Protein AF-A0A6M0EU76-F1 (afdb_monomer_lite)

Secondary structure (DSSP, 8-state):
----EEEEEEE----TT-B-TTT--B---SSHHHHHHHHHHHHHHHS--EEEEESEEE-TTS-EEE-SS--GGGSPPHHHHHHHHHHHHS-SSS---SEEEEEEES-----------------

Radius of gyration: 18.64 Å; chains: 1; bounding box: 40×68×43 Å

Sequence (123 aa):
MSEHREALVVGINRYPLLKDATTKKPKHLEKPAADAEAIAQILEQYGNFKVHRLPDVYSSEGRRGVDPNPQSQNLVKATALEAAIADLFNPPGSSVPDTALLFFAGRGFNQFKPFSRTVGADD

Structure (mmCIF, N/CA/C/O backbone):
data_AF-A0A6M0EU76-F1
#
_entry.id   AF-A0A6M0EU76-F1
#
loop_
_atom_site.group_PDB
_atom_site.id
_atom_site.type_symbol
_atom_site.label_atom_id
_atom_site.label_alt_id
_atom_site.label_comp_id
_atom_site.label_asym_id
_atom_site.label_entity_id
_atom_site.label_seq_id
_atom_site.pdbx_PDB_ins_code
_atom_site.Cartn_x
_atom_site.Cartn_y
_atom_site.Cartn_z
_atom_site.occupancy
_atom_site.B_iso_or_equiv
_atom_site.auth_seq_id
_atom_site.auth_comp_id
_atom_site.auth_asym_id
_atom_site.auth_atom_id
_atom_site.pdbx_PDB_model_num
ATOM 1 N N . MET A 1 1 ? 15.255 -3.360 -25.017 1.00 52.91 1 MET A N 1
ATOM 2 C CA . MET A 1 1 ? 15.359 -2.696 -23.702 1.00 52.91 1 MET A CA 1
ATOM 3 C C . MET A 1 1 ? 14.114 -3.093 -22.929 1.00 52.91 1 MET A C 1
ATOM 5 O O . MET A 1 1 ? 13.047 -3.047 -23.525 1.00 52.91 1 MET A O 1
ATOM 9 N N . SER A 1 2 ? 14.234 -3.601 -21.703 1.00 71.31 2 SER A N 1
ATOM 10 C CA . SER A 1 2 ? 13.062 -3.860 -20.857 1.00 71.31 2 SER A CA 1
ATOM 11 C C . SER A 1 2 ? 12.533 -2.524 -20.340 1.00 71.31 2 SER A C 1
ATOM 13 O O . SER A 1 2 ? 13.319 -1.761 -19.785 1.00 71.31 2 SER A O 1
ATOM 15 N N . GLU A 1 3 ? 11.248 -2.239 -20.538 1.00 85.44 3 GLU A N 1
ATOM 16 C CA . GLU A 1 3 ? 10.603 -1.038 -19.990 1.00 85.44 3 GLU A CA 1
ATOM 17 C C . GLU A 1 3 ? 10.675 -1.039 -18.460 1.00 85.44 3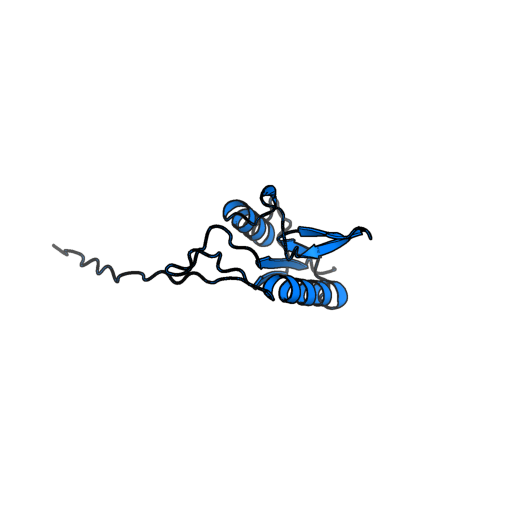 GLU A C 1
ATOM 19 O O . GLU A 1 3 ? 10.415 -2.060 -17.813 1.00 85.44 3 GLU A O 1
ATOM 24 N N . HIS A 1 4 ? 11.019 0.108 -17.884 1.00 90.81 4 HIS A N 1
ATOM 25 C CA . HIS A 1 4 ? 11.079 0.317 -16.448 1.00 90.81 4 HIS A CA 1
ATOM 26 C C . HIS A 1 4 ? 9.690 0.704 -15.927 1.00 90.81 4 HIS A C 1
ATOM 28 O O . HIS A 1 4 ? 9.225 1.828 -16.115 1.00 90.81 4 HIS A O 1
ATOM 34 N N . ARG A 1 5 ? 9.005 -0.248 -15.288 1.00 95.06 5 ARG A N 1
ATOM 35 C CA . ARG A 1 5 ? 7.635 -0.086 -14.787 1.00 95.06 5 ARG A CA 1
ATOM 36 C C . ARG A 1 5 ? 7.616 -0.202 -13.269 1.00 95.06 5 ARG A C 1
ATOM 38 O O . ARG A 1 5 ? 7.974 -1.247 -12.723 1.00 95.06 5 ARG A O 1
ATOM 45 N N . GLU A 1 6 ? 7.160 0.843 -12.592 1.00 96.50 6 GLU A N 1
ATOM 46 C CA . GLU A 1 6 ? 7.030 0.865 -11.133 1.00 96.50 6 GLU A CA 1
ATOM 47 C C . GLU A 1 6 ? 5.583 1.120 -10.716 1.00 96.50 6 GLU A C 1
ATOM 49 O O . GLU A 1 6 ? 4.830 1.833 -11.385 1.00 96.50 6 GLU A O 1
ATOM 54 N N . ALA A 1 7 ? 5.170 0.502 -9.613 1.00 97.88 7 ALA A N 1
ATOM 55 C CA . ALA A 1 7 ? 3.855 0.730 -9.040 1.00 97.88 7 ALA A CA 1
ATOM 56 C C . ALA A 1 7 ? 3.922 0.918 -7.529 1.00 97.88 7 ALA A C 1
ATOM 58 O O . ALA A 1 7 ? 4.683 0.242 -6.843 1.00 97.88 7 ALA A O 1
ATOM 59 N N . LEU A 1 8 ? 3.056 1.781 -7.011 1.00 98.50 8 LEU A N 1
ATOM 60 C CA . LEU A 1 8 ? 2.746 1.891 -5.594 1.00 98.50 8 LEU A CA 1
ATOM 61 C C . LEU A 1 8 ? 1.303 1.436 -5.381 1.00 98.50 8 LEU A C 1
ATOM 63 O O . LEU A 1 8 ? 0.371 2.027 -5.929 1.00 98.50 8 LEU A O 1
ATOM 67 N N . VAL A 1 9 ? 1.112 0.404 -4.565 1.00 98.50 9 VAL A N 1
ATOM 68 C CA . VAL A 1 9 ? -0.209 -0.048 -4.122 1.00 98.50 9 VAL A CA 1
ATOM 69 C C . VAL A 1 9 ? -0.413 0.330 -2.659 1.00 98.50 9 VAL A C 1
ATOM 71 O O . VAL A 1 9 ? 0.399 0.022 -1.784 1.00 98.50 9 VAL A O 1
ATOM 74 N N . VAL A 1 10 ? -1.512 1.026 -2.390 1.00 98.44 10 VAL A N 1
ATOM 75 C CA . VAL A 1 10 ? -1.839 1.555 -1.068 1.00 98.44 10 VAL A CA 1
ATOM 76 C C . VAL A 1 10 ? -3.194 1.016 -0.638 1.00 98.44 10 VAL A C 1
ATOM 78 O O . VAL A 1 10 ? -4.193 1.247 -1.316 1.00 98.44 10 VAL A O 1
ATOM 81 N N . GLY A 1 11 ? -3.239 0.327 0.501 1.00 98.25 11 GLY A N 1
ATOM 82 C CA . GLY A 1 11 ? -4.467 -0.243 1.057 1.00 98.25 11 GLY A CA 1
ATOM 83 C C . GLY A 1 11 ? -4.595 0.061 2.543 1.00 98.25 11 GLY A C 1
ATOM 84 O O . GLY A 1 11 ? -3.975 -0.598 3.372 1.00 98.25 11 GLY A O 1
ATOM 85 N N . ILE A 1 12 ? -5.403 1.060 2.908 1.00 97.81 12 ILE A N 1
ATOM 86 C CA . ILE A 1 12 ? -5.487 1.532 4.299 1.00 97.81 12 ILE A CA 1
ATOM 87 C C . ILE A 1 12 ? -6.783 1.055 4.961 1.00 97.81 12 ILE A C 1
ATOM 89 O O . ILE A 1 12 ? -7.875 1.557 4.692 1.00 97.81 12 ILE A O 1
ATOM 93 N N . ASN A 1 13 ? -6.641 0.129 5.910 1.00 97.50 13 ASN A N 1
ATOM 94 C CA . ASN A 1 13 ? -7.750 -0.381 6.721 1.00 97.50 13 ASN A CA 1
ATOM 95 C C . ASN A 1 13 ? -7.948 0.400 8.032 1.00 97.50 13 ASN A C 1
ATOM 97 O O . ASN A 1 13 ? -9.067 0.527 8.541 1.00 97.50 13 ASN A O 1
ATOM 101 N N . ARG A 1 14 ? -6.866 0.917 8.628 1.00 96.50 14 ARG A N 1
ATOM 102 C CA . ARG A 1 14 ? -6.875 1.452 9.998 1.00 96.50 14 ARG A CA 1
ATOM 103 C C . ARG A 1 14 ? -6.844 2.979 10.030 1.00 96.50 14 ARG A C 1
ATOM 105 O O . ARG A 1 14 ? -5.981 3.622 9.454 1.00 96.50 14 ARG A O 1
ATOM 112 N N . TYR A 1 15 ? -7.788 3.536 10.787 1.00 94.38 15 TYR A N 1
ATOM 113 C CA . TYR A 1 15 ? -8.026 4.972 10.966 1.00 94.38 15 TYR A CA 1
ATOM 114 C C . TYR A 1 15 ? -8.376 5.286 12.432 1.00 94.38 15 TYR A C 1
ATOM 116 O O . TYR A 1 15 ? -9.510 5.661 12.729 1.00 94.38 15 TYR A O 1
ATOM 124 N N . PRO A 1 16 ? -7.451 5.087 13.388 1.00 92.62 16 PRO A N 1
ATOM 125 C CA . PRO A 1 16 ? -7.745 5.239 14.820 1.00 92.62 16 PRO A CA 1
ATOM 126 C C . PRO A 1 16 ? -8.161 6.666 15.213 1.00 92.62 16 PRO A C 1
ATOM 128 O O . PRO A 1 16 ? -8.890 6.855 16.188 1.00 92.62 16 PRO A O 1
ATOM 131 N N . LEU A 1 17 ? -7.726 7.666 14.437 1.00 90.56 17 LEU A N 1
ATOM 132 C CA . LEU A 1 17 ? -8.041 9.079 14.657 1.00 90.56 17 LEU A CA 1
ATOM 133 C C . LEU A 1 17 ? -9.346 9.523 13.978 1.00 90.56 17 LEU A C 1
ATOM 135 O O . LEU A 1 17 ? -9.945 10.510 14.398 1.00 90.56 17 LEU A O 1
ATOM 139 N N . LEU A 1 18 ? -9.826 8.787 12.968 1.00 90.44 18 LEU A N 1
ATOM 140 C CA . LEU A 1 18 ? -11.091 9.084 12.297 1.00 90.44 18 LEU A CA 1
ATOM 141 C C . LEU A 1 18 ? -12.229 8.406 13.054 1.00 90.44 18 LEU A C 1
ATOM 143 O O . LEU A 1 18 ? -12.576 7.256 12.783 1.00 90.44 18 LEU A O 1
ATOM 147 N N . LYS A 1 19 ? -12.797 9.109 14.028 1.00 92.19 19 LYS A N 1
ATOM 148 C CA . LYS A 1 19 ? -13.869 8.577 14.871 1.00 92.19 19 LYS A CA 1
ATOM 149 C C . LYS A 1 19 ? -15.243 8.935 14.327 1.00 92.19 19 LYS A C 1
ATOM 151 O O . LYS A 1 19 ? -15.452 9.981 13.719 1.00 92.19 19 LYS A O 1
ATOM 156 N N . ASP A 1 20 ? -16.199 8.057 14.576 1.00 89.69 20 ASP A N 1
ATOM 157 C CA . ASP A 1 20 ? -17.602 8.368 14.390 1.00 89.69 20 ASP A CA 1
ATOM 158 C C . ASP A 1 20 ? -18.084 9.425 15.382 1.00 89.69 20 ASP A C 1
ATOM 160 O O . ASP A 1 20 ? -17.753 9.381 16.568 1.00 89.69 20 ASP A O 1
ATOM 164 N N . ALA A 1 21 ? -18.857 10.392 14.884 1.00 87.62 21 ALA A N 1
ATOM 165 C CA . ALA A 1 21 ? -19.308 11.528 15.678 1.00 87.62 21 ALA A CA 1
ATOM 166 C C . ALA A 1 21 ? -20.173 11.078 16.864 1.00 87.62 21 ALA A C 1
ATOM 168 O O . ALA A 1 21 ? -20.045 11.645 17.956 1.00 87.62 21 ALA A O 1
ATOM 169 N N . THR A 1 22 ? -20.969 10.026 16.657 1.00 91.19 22 THR A N 1
ATOM 170 C CA . THR A 1 22 ? -21.940 9.502 17.616 1.00 91.19 22 THR A CA 1
ATOM 171 C C . THR A 1 22 ? -21.317 8.425 18.490 1.00 91.19 22 THR A C 1
ATOM 173 O O . THR A 1 22 ? -21.289 8.549 19.710 1.00 91.19 22 THR A O 1
ATOM 176 N N . THR A 1 23 ? -20.762 7.376 17.882 1.00 92.81 23 THR A N 1
ATOM 177 C CA . THR A 1 23 ? -20.283 6.203 18.635 1.00 92.81 23 THR A CA 1
ATOM 178 C C . THR A 1 23 ? -18.877 6.377 19.207 1.00 92.81 23 THR A C 1
ATOM 180 O O . THR A 1 23 ? -18.436 5.546 19.997 1.00 92.81 23 THR A O 1
ATOM 183 N N . LYS A 1 24 ? -18.143 7.420 18.785 1.00 92.31 24 LYS A N 1
ATOM 184 C CA . LYS A 1 24 ? -16.720 7.670 19.095 1.00 92.31 24 LYS A CA 1
ATOM 185 C C . LYS A 1 24 ? -15.766 6.533 18.701 1.00 92.31 24 LYS A C 1
ATOM 187 O O . LYS A 1 24 ? -14.569 6.618 18.983 1.00 92.31 24 LYS A O 1
ATOM 192 N N . LYS A 1 25 ? -16.258 5.497 18.015 1.00 93.31 25 LYS A N 1
ATOM 193 C CA . LYS A 1 25 ? -15.457 4.370 17.530 1.00 93.31 25 LYS A CA 1
ATOM 194 C C . LYS A 1 25 ? -14.693 4.758 16.259 1.00 93.31 25 LYS A C 1
ATOM 196 O O . LYS A 1 25 ? -15.213 5.541 15.460 1.00 93.31 25 LYS A O 1
ATOM 201 N N . PRO A 1 26 ? -13.483 4.221 16.043 1.00 92.31 26 PRO A N 1
ATOM 202 C CA . PRO A 1 26 ? -12.753 4.413 14.795 1.00 92.31 26 PRO A CA 1
ATOM 203 C C . PRO A 1 26 ? -13.512 3.894 13.564 1.00 92.31 26 PRO A C 1
ATOM 205 O O . PRO A 1 26 ? -14.093 2.810 13.589 1.00 92.31 26 PRO A O 1
ATOM 208 N N . LYS A 1 27 ? -13.453 4.635 12.454 1.00 92.56 27 LYS A N 1
ATOM 209 C CA . LYS A 1 27 ? -14.072 4.284 11.165 1.00 92.56 27 LYS A CA 1
ATOM 210 C C . LYS A 1 27 ? -13.128 3.468 10.284 1.00 92.56 27 LYS A C 1
ATOM 212 O O . LYS A 1 27 ? -12.756 3.891 9.187 1.00 92.56 27 LYS A O 1
ATOM 217 N N . HIS A 1 28 ? -12.737 2.302 10.782 1.00 94.94 28 HIS A N 1
ATOM 218 C CA . HIS A 1 28 ? -11.921 1.346 10.037 1.00 94.94 28 HIS A CA 1
ATOM 219 C C . HIS A 1 28 ? -12.619 0.849 8.759 1.00 94.94 28 HIS A C 1
ATOM 221 O O . HIS A 1 28 ? -13.833 0.991 8.597 1.00 94.94 28 HIS A O 1
ATOM 227 N N . LEU A 1 29 ? -11.821 0.309 7.843 1.00 96.19 29 LEU A N 1
ATOM 228 C CA . LEU A 1 29 ? -12.245 -0.404 6.643 1.00 96.19 29 LEU A CA 1
ATOM 229 C C . LEU A 1 29 ? -11.688 -1.832 6.699 1.00 96.19 29 LEU A C 1
ATOM 231 O O . LEU A 1 29 ? -10.680 -2.076 7.360 1.00 96.19 29 LEU A O 1
ATOM 235 N N . GLU A 1 30 ? -12.348 -2.766 6.019 1.00 95.56 30 GLU A N 1
ATOM 236 C CA . GLU A 1 30 ? -11.979 -4.191 6.062 1.00 95.56 30 GLU A CA 1
ATOM 237 C C . GLU A 1 30 ? -11.253 -4.668 4.799 1.00 95.56 30 GLU A C 1
ATOM 239 O O . GLU A 1 30 ? -10.366 -5.514 4.878 1.00 95.56 30 GLU A O 1
ATOM 244 N N . LYS A 1 31 ? -11.623 -4.126 3.636 1.00 97.62 31 LYS A N 1
ATOM 245 C CA . LYS A 1 31 ? -11.197 -4.612 2.315 1.00 97.62 31 LYS A CA 1
ATOM 246 C C . LYS A 1 31 ? -9.959 -3.947 1.691 1.00 97.62 31 LYS A C 1
ATOM 248 O O . LYS A 1 31 ? -9.212 -4.683 1.056 1.00 97.62 31 LYS A O 1
ATOM 253 N N . PRO A 1 32 ? -9.665 -2.647 1.894 1.00 98.38 32 PRO A N 1
ATOM 254 C CA . PRO A 1 32 ? -8.614 -1.959 1.143 1.00 98.38 32 PRO A CA 1
ATOM 255 C C . PRO A 1 32 ? -7.246 -2.641 1.088 1.00 98.38 32 PRO A C 1
ATOM 257 O O . PRO A 1 32 ? -6.639 -2.682 0.025 1.00 98.38 32 PRO A O 1
ATOM 260 N N . ALA A 1 33 ? -6.755 -3.186 2.204 1.00 98.06 33 ALA A N 1
ATOM 261 C CA . ALA A 1 33 ? -5.481 -3.905 2.224 1.00 98.06 33 ALA A CA 1
ATOM 262 C C . ALA A 1 33 ? -5.504 -5.175 1.351 1.00 98.06 33 ALA A C 1
ATOM 264 O O . ALA A 1 33 ? -4.554 -5.436 0.621 1.00 98.06 33 ALA A O 1
ATOM 265 N N . ALA A 1 34 ? -6.606 -5.931 1.378 1.00 97.75 34 ALA A N 1
ATOM 266 C CA . ALA A 1 34 ? -6.767 -7.129 0.556 1.00 97.75 34 ALA A CA 1
ATOM 267 C C . ALA A 1 34 ? -6.911 -6.784 -0.935 1.00 97.75 34 ALA A C 1
ATOM 269 O O . ALA A 1 34 ? -6.299 -7.442 -1.770 1.00 97.75 34 ALA A O 1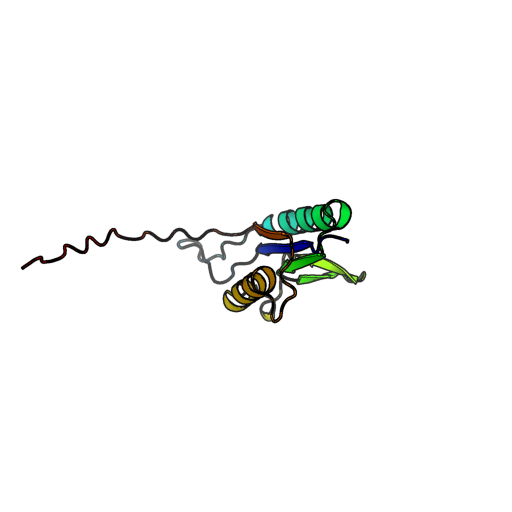
ATOM 270 N N . ASP A 1 35 ? -7.670 -5.732 -1.260 1.00 98.19 35 ASP A N 1
ATOM 271 C CA . ASP A 1 35 ? -7.828 -5.258 -2.640 1.00 98.19 35 ASP A CA 1
ATOM 272 C C . ASP A 1 35 ? -6.481 -4.783 -3.208 1.00 98.19 35 ASP A C 1
ATOM 274 O O . ASP A 1 35 ? -6.100 -5.157 -4.316 1.00 98.19 35 ASP A O 1
ATOM 278 N N . ALA A 1 36 ? -5.725 -4.005 -2.424 1.00 98.38 36 ALA A N 1
ATOM 279 C CA . ALA A 1 36 ? -4.399 -3.533 -2.808 1.00 98.38 36 ALA A CA 1
ATOM 280 C C . ALA A 1 36 ? -3.409 -4.686 -3.012 1.00 98.38 36 ALA A C 1
ATOM 282 O O . ALA A 1 36 ? -2.663 -4.665 -3.988 1.00 98.38 36 ALA A O 1
ATOM 283 N N . GLU A 1 37 ? -3.423 -5.703 -2.147 1.00 98.19 37 GLU A N 1
ATOM 284 C CA . GLU A 1 37 ? -2.552 -6.872 -2.302 1.00 98.19 37 GLU A CA 1
ATOM 285 C C . GLU A 1 37 ? -2.913 -7.713 -3.534 1.00 98.19 37 GLU A C 1
ATOM 287 O O . GLU A 1 37 ? -2.021 -8.147 -4.260 1.00 98.19 37 GLU A O 1
ATOM 292 N N . ALA A 1 38 ? -4.202 -7.898 -3.829 1.00 98.00 38 ALA A N 1
ATOM 293 C CA . ALA A 1 38 ? -4.629 -8.608 -5.035 1.00 98.00 38 ALA A CA 1
ATOM 294 C C . ALA A 1 38 ? -4.143 -7.898 -6.311 1.00 98.00 38 ALA A C 1
ATOM 296 O O . ALA A 1 38 ? -3.637 -8.540 -7.232 1.00 98.00 38 ALA A O 1
ATOM 297 N N . ILE A 1 39 ? -4.236 -6.564 -6.349 1.00 98.44 39 ILE A N 1
ATOM 298 C CA . ILE A 1 39 ? -3.682 -5.762 -7.446 1.00 98.44 39 ILE A CA 1
ATOM 299 C C . ILE A 1 39 ? -2.155 -5.876 -7.496 1.00 98.44 39 ILE A C 1
ATOM 301 O O . ILE A 1 39 ? -1.607 -6.051 -8.583 1.00 98.44 39 ILE A O 1
ATOM 305 N N . ALA A 1 40 ? -1.471 -5.845 -6.348 1.00 98.06 40 ALA A N 1
ATOM 306 C CA . ALA A 1 40 ? -0.020 -6.020 -6.264 1.00 98.06 40 ALA A CA 1
ATOM 307 C C . ALA A 1 40 ? 0.434 -7.307 -6.964 1.00 98.06 40 ALA A C 1
ATOM 309 O O . ALA A 1 40 ? 1.307 -7.274 -7.827 1.00 98.06 40 ALA A O 1
ATOM 310 N N . GLN A 1 41 ? -0.220 -8.423 -6.638 1.00 96.94 41 GLN A N 1
ATOM 311 C CA . GLN A 1 41 ? 0.101 -9.739 -7.187 1.00 96.94 41 GLN A CA 1
ATOM 312 C C . GLN A 1 41 ? -0.129 -9.800 -8.696 1.00 96.94 41 GLN A C 1
ATOM 314 O O . GLN A 1 41 ? 0.702 -10.343 -9.420 1.00 96.94 41 GLN A O 1
ATOM 319 N N . ILE A 1 42 ? -1.216 -9.202 -9.194 1.00 97.81 42 ILE A N 1
ATOM 320 C CA . ILE A 1 42 ? -1.491 -9.141 -10.636 1.00 97.81 42 ILE A CA 1
ATOM 321 C C . ILE A 1 42 ? -0.413 -8.323 -11.362 1.00 97.81 42 ILE A C 1
ATOM 323 O O . ILE A 1 42 ? 0.070 -8.733 -12.420 1.00 97.81 42 ILE A O 1
ATOM 327 N N . LEU A 1 43 ? -0.018 -7.180 -10.799 1.00 97.38 43 LEU A N 1
ATOM 328 C CA . LEU A 1 43 ? 0.994 -6.298 -11.382 1.00 97.38 43 LEU A CA 1
ATOM 329 C C . LEU A 1 43 ? 2.387 -6.943 -11.406 1.00 97.38 43 LEU A C 1
ATOM 331 O O . LEU A 1 43 ? 3.086 -6.824 -12.413 1.00 97.38 43 LEU A O 1
ATOM 335 N N . GLU A 1 44 ? 2.765 -7.661 -10.347 1.00 95.25 44 GLU A N 1
ATOM 336 C CA . GLU A 1 44 ? 4.028 -8.410 -10.285 1.00 95.25 44 GLU A CA 1
ATOM 337 C C . GLU A 1 44 ? 4.022 -9.611 -11.238 1.00 95.25 44 GLU A C 1
ATOM 339 O O . GLU A 1 44 ? 4.983 -9.819 -11.975 1.00 95.25 44 GLU A O 1
ATOM 344 N N . GLN A 1 45 ? 2.941 -10.397 -11.249 1.00 95.12 45 GLN A N 1
ATOM 345 C CA . GLN A 1 45 ? 2.886 -11.656 -11.995 1.00 95.12 45 GLN A CA 1
ATOM 346 C C . GLN A 1 45 ? 2.691 -11.454 -13.501 1.00 95.12 45 GLN A C 1
ATOM 348 O O . GLN A 1 45 ? 3.259 -12.201 -14.297 1.00 95.12 45 GLN A O 1
ATOM 353 N N . TYR A 1 46 ? 1.880 -10.473 -13.899 1.00 93.88 46 TYR A N 1
ATOM 354 C CA . TYR A 1 46 ? 1.458 -10.304 -15.294 1.00 93.88 46 TYR A CA 1
ATOM 355 C C . TYR A 1 46 ? 1.811 -8.938 -15.880 1.00 93.88 46 TYR A C 1
ATOM 357 O O . TYR A 1 46 ? 1.890 -8.799 -17.098 1.00 93.88 46 TYR A O 1
ATOM 365 N N . GLY A 1 47 ? 2.005 -7.922 -15.038 1.00 90.56 47 GLY A N 1
ATOM 366 C CA . GLY A 1 47 ? 2.236 -6.548 -15.482 1.00 90.56 47 GLY A CA 1
ATOM 367 C C . GLY A 1 47 ? 3.707 -6.167 -15.659 1.00 90.56 47 GLY A C 1
ATOM 368 O O . GLY A 1 47 ? 3.979 -5.078 -16.163 1.00 90.56 47 GLY A O 1
ATOM 369 N N . ASN 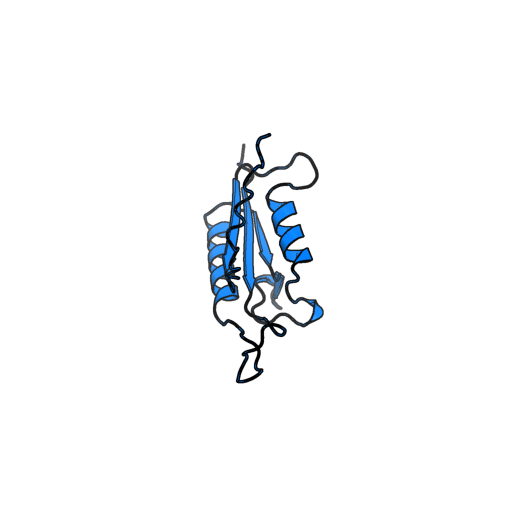A 1 48 ? 4.643 -7.034 -15.247 1.00 93.12 48 ASN A N 1
ATOM 370 C CA . ASN A 1 48 ? 6.081 -6.744 -15.199 1.00 93.12 48 ASN A CA 1
ATOM 371 C C . ASN A 1 48 ? 6.398 -5.442 -14.430 1.00 93.12 48 ASN A C 1
ATOM 373 O O . ASN A 1 48 ? 7.298 -4.690 -14.800 1.00 93.12 48 ASN A O 1
ATOM 377 N N . PHE A 1 49 ? 5.621 -5.151 -13.383 1.00 96.25 49 PHE A N 1
ATOM 378 C CA . PHE A 1 49 ? 5.860 -4.010 -12.506 1.00 96.25 49 PHE A CA 1
ATOM 379 C C . PHE A 1 49 ? 6.739 -4.415 -11.329 1.00 96.25 49 PHE A C 1
ATOM 381 O O . PHE A 1 49 ? 6.533 -5.457 -10.705 1.00 96.25 49 PHE A O 1
ATOM 388 N N . LYS A 1 50 ? 7.651 -3.525 -10.947 1.00 95.44 50 LYS A N 1
ATOM 389 C CA . LYS A 1 50 ? 8.239 -3.522 -9.610 1.00 95.44 50 LYS A CA 1
ATOM 390 C C . LYS A 1 50 ? 7.260 -2.838 -8.655 1.00 95.44 50 LYS A C 1
ATOM 392 O O . LYS A 1 50 ? 6.977 -1.649 -8.804 1.00 95.44 50 LYS A O 1
ATOM 397 N N . VAL A 1 51 ? 6.712 -3.593 -7.702 1.00 97.44 51 VAL A N 1
ATOM 398 C CA . VAL A 1 51 ? 5.614 -3.120 -6.847 1.00 97.44 51 VAL A CA 1
ATOM 399 C C . VAL A 1 51 ? 6.082 -2.771 -5.434 1.00 97.44 51 VAL A C 1
ATOM 401 O O . VAL A 1 51 ? 6.629 -3.589 -4.695 1.00 97.44 51 VAL A O 1
ATOM 404 N N . HIS A 1 52 ? 5.774 -1.546 -5.029 1.00 97.12 52 HIS A N 1
ATOM 405 C CA . HIS A 1 52 ? 5.887 -1.026 -3.675 1.00 97.12 52 HIS A CA 1
ATOM 406 C C . HIS A 1 52 ? 4.523 -1.097 -2.983 1.00 97.12 52 HIS A C 1
ATOM 408 O O . HIS A 1 52 ? 3.495 -0.813 -3.593 1.00 97.12 52 HIS A O 1
ATOM 414 N N . ARG A 1 53 ? 4.502 -1.478 -1.703 1.00 97.75 53 ARG A N 1
ATOM 415 C CA . ARG A 1 53 ? 3.282 -1.696 -0.909 1.00 97.75 53 ARG A CA 1
ATOM 416 C C . ARG A 1 53 ? 3.244 -0.743 0.276 1.00 97.75 53 ARG A C 1
ATOM 418 O O . ARG A 1 53 ? 4.285 -0.463 0.865 1.00 97.75 53 ARG A O 1
ATOM 425 N N . LEU A 1 54 ? 2.055 -0.268 0.643 1.00 97.62 54 LEU A N 1
ATOM 426 C CA . LEU A 1 54 ? 1.877 0.586 1.815 1.00 97.62 54 LEU A CA 1
ATOM 427 C C . LEU A 1 54 ? 0.508 0.356 2.491 1.00 97.62 54 LEU A C 1
ATOM 429 O O . LEU A 1 54 ? -0.524 0.512 1.831 1.00 97.62 54 LEU A O 1
ATOM 433 N N . PRO A 1 55 ? 0.453 0.064 3.807 1.00 97.50 55 PRO A N 1
ATOM 434 C CA . PRO A 1 55 ? 1.577 -0.253 4.700 1.00 97.50 55 PRO A CA 1
ATOM 435 C C . PRO A 1 55 ? 2.252 -1.580 4.318 1.00 97.50 55 PRO A C 1
ATOM 437 O O . PRO A 1 55 ? 1.564 -2.551 4.028 1.00 97.50 55 PRO A O 1
ATOM 440 N N . ASP A 1 56 ? 3.584 -1.618 4.312 1.00 96.00 56 ASP A N 1
ATOM 441 C CA . ASP A 1 56 ? 4.359 -2.823 3.982 1.00 96.00 56 ASP A CA 1
ATOM 442 C C . ASP A 1 56 ? 4.483 -3.747 5.202 1.00 96.00 56 ASP A C 1
ATOM 444 O O . ASP A 1 56 ? 4.712 -3.283 6.323 1.00 96.00 56 ASP A O 1
ATOM 448 N N . VAL A 1 57 ? 4.370 -5.055 4.988 1.00 95.44 57 VAL A N 1
ATOM 449 C CA . VAL A 1 57 ? 4.631 -6.080 6.002 1.00 95.44 57 VAL A CA 1
ATOM 450 C C . VAL A 1 57 ? 5.248 -7.317 5.369 1.00 95.44 57 VAL A C 1
ATOM 452 O O . VAL A 1 57 ? 4.973 -7.659 4.221 1.00 95.44 57 VAL A O 1
ATOM 455 N N . TYR A 1 58 ? 6.048 -8.031 6.154 1.00 93.44 58 TYR A N 1
ATOM 456 C CA . TYR A 1 58 ? 6.509 -9.369 5.814 1.00 93.44 58 TYR A CA 1
ATOM 457 C C . TYR A 1 58 ? 5.791 -10.398 6.681 1.00 93.44 58 TYR A C 1
ATOM 459 O O . TYR A 1 58 ? 5.753 -10.284 7.906 1.00 93.44 58 TYR A O 1
ATOM 467 N N . SER A 1 59 ? 5.230 -11.416 6.036 1.00 86.56 59 SER A N 1
ATOM 468 C CA . SER A 1 59 ? 4.749 -12.617 6.717 1.00 86.56 59 SER A CA 1
ATOM 469 C C . SER A 1 59 ? 5.908 -13.373 7.374 1.00 86.56 59 SER A C 1
ATOM 471 O O . SER A 1 59 ? 7.073 -13.196 7.015 1.00 86.56 59 SER A O 1
ATOM 473 N N . SER A 1 60 ? 5.591 -14.285 8.295 1.00 84.38 60 SER A N 1
ATOM 474 C CA . SER A 1 60 ? 6.574 -15.201 8.897 1.00 84.38 60 SER A CA 1
ATOM 475 C C . SER A 1 60 ? 7.300 -16.074 7.868 1.00 84.38 60 SER A C 1
ATOM 477 O O . SER A 1 60 ? 8.392 -16.560 8.133 1.00 84.38 60 SER A O 1
ATOM 479 N N . GLU A 1 61 ? 6.703 -16.258 6.690 1.00 87.06 61 GLU A N 1
ATOM 480 C CA . GLU A 1 61 ? 7.262 -17.001 5.556 1.00 87.06 61 GLU A CA 1
ATOM 481 C C . GLU A 1 61 ? 8.105 -16.108 4.623 1.00 87.06 61 GLU A C 1
ATOM 483 O O . GLU A 1 61 ? 8.537 -16.550 3.563 1.00 87.06 61 GLU A O 1
ATOM 488 N N . GLY A 1 62 ? 8.314 -14.833 4.974 1.00 87.69 62 GLY A N 1
ATOM 489 C CA . GLY A 1 62 ? 9.096 -13.880 4.184 1.00 87.69 62 GLY A CA 1
ATOM 490 C C . GLY A 1 62 ? 8.366 -13.303 2.967 1.00 87.69 62 GLY A C 1
ATOM 491 O O . GLY A 1 62 ? 8.955 -12.522 2.223 1.00 87.69 62 GLY A O 1
ATOM 492 N N . ARG A 1 63 ? 7.082 -13.630 2.755 1.00 88.38 63 ARG A N 1
ATOM 493 C CA . ARG A 1 63 ? 6.269 -12.987 1.707 1.00 88.38 63 ARG A CA 1
ATOM 494 C C . ARG A 1 63 ? 5.908 -11.564 2.112 1.00 88.38 63 ARG A C 1
ATOM 496 O O . ARG A 1 63 ? 5.370 -11.375 3.205 1.00 88.38 63 ARG A O 1
ATOM 503 N N . ARG A 1 64 ? 6.181 -10.610 1.224 1.00 93.31 64 ARG A N 1
ATOM 504 C CA . ARG A 1 64 ? 5.795 -9.202 1.356 1.00 93.31 64 ARG A CA 1
ATOM 505 C C . ARG A 1 64 ? 4.293 -9.038 1.083 1.00 93.31 64 ARG A C 1
ATOM 507 O O . ARG A 1 64 ? 3.756 -9.764 0.253 1.00 93.31 64 ARG A O 1
ATOM 514 N N . GLY A 1 65 ? 3.631 -8.102 1.757 1.00 96.44 65 GLY A N 1
ATOM 515 C CA . GLY A 1 65 ? 2.209 -7.828 1.564 1.00 96.44 65 GLY A CA 1
ATOM 516 C C . GLY A 1 65 ? 1.772 -6.456 2.077 1.00 96.44 65 GLY A C 1
ATOM 517 O O . GLY A 1 65 ? 2.566 -5.721 2.664 1.00 96.44 65 GLY A O 1
ATOM 518 N N . VAL A 1 66 ? 0.507 -6.103 1.842 1.00 97.62 66 VAL A N 1
ATOM 519 C CA . VAL A 1 66 ? -0.121 -4.911 2.437 1.00 97.62 66 VAL A CA 1
ATOM 520 C C . VAL A 1 66 ? -0.698 -5.254 3.813 1.00 97.62 66 VAL A C 1
ATOM 522 O O . VAL A 1 66 ? -1.565 -6.120 3.919 1.00 97.62 66 VAL A O 1
ATOM 525 N N . ASP A 1 67 ? -0.247 -4.577 4.872 1.00 97.25 67 ASP A N 1
ATOM 526 C CA . ASP A 1 67 ? -0.670 -4.866 6.249 1.00 97.25 67 ASP A CA 1
ATOM 527 C C . ASP A 1 67 ? -2.138 -4.451 6.498 1.00 97.25 67 ASP A C 1
ATOM 529 O O . ASP A 1 67 ? -2.459 -3.255 6.511 1.00 97.25 67 ASP A O 1
ATOM 533 N N . PRO A 1 68 ? -3.065 -5.394 6.759 1.00 96.44 68 PRO A N 1
ATOM 534 C CA . PRO A 1 68 ? -4.448 -5.055 7.084 1.00 96.44 68 PRO A CA 1
ATOM 535 C C . PRO A 1 68 ? -4.613 -4.529 8.517 1.00 96.44 68 PRO A C 1
ATOM 537 O O . PRO A 1 68 ? -5.663 -3.965 8.853 1.00 96.44 68 PRO A O 1
ATOM 540 N N . ASN A 1 69 ? -3.624 -4.739 9.389 1.00 95.75 69 ASN A N 1
ATOM 541 C CA . ASN A 1 69 ? -3.682 -4.397 10.801 1.00 95.75 69 ASN A CA 1
ATOM 542 C C . ASN A 1 69 ? -2.330 -3.894 11.347 1.00 95.75 69 ASN A C 1
ATOM 544 O O . ASN A 1 69 ? -1.816 -4.467 12.314 1.00 95.75 69 ASN A O 1
ATOM 548 N N . PRO A 1 70 ? -1.790 -2.795 10.791 1.00 94.12 70 PRO A N 1
ATOM 549 C CA . PRO A 1 70 ? -0.509 -2.260 11.219 1.00 94.12 70 PRO A CA 1
ATOM 550 C C . PRO A 1 70 ? -0.538 -1.839 12.685 1.00 94.12 70 PRO A C 1
ATOM 552 O O . PRO A 1 70 ? -1.499 -1.231 13.170 1.00 94.12 70 PRO A O 1
ATOM 555 N N . GLN A 1 71 ? 0.562 -2.123 13.381 1.00 92.06 71 GLN A N 1
ATOM 556 C CA . GLN A 1 71 ? 0.815 -1.577 14.711 1.00 92.06 71 GLN A CA 1
ATOM 557 C C . GLN A 1 71 ? 0.897 -0.044 14.654 1.00 92.06 71 GLN A C 1
ATOM 559 O O . GLN A 1 71 ? 1.163 0.539 13.603 1.00 92.06 71 GLN A O 1
ATOM 564 N N . SER A 1 72 ? 0.693 0.627 15.790 1.00 88.88 72 SER A N 1
ATOM 565 C CA . SER A 1 72 ? 0.592 2.092 15.861 1.00 88.88 72 SER A CA 1
ATOM 566 C C . SER A 1 72 ? 1.764 2.834 15.207 1.00 88.88 72 SER A C 1
ATOM 568 O O . SER A 1 72 ? 1.558 3.874 14.586 1.00 88.88 72 SER A O 1
ATOM 570 N N . GLN A 1 73 ? 2.985 2.306 15.313 1.00 88.69 73 GLN A N 1
ATOM 571 C CA . GLN A 1 73 ? 4.176 2.896 14.700 1.00 88.69 73 GLN A CA 1
ATOM 572 C C . GLN A 1 73 ? 4.243 2.723 13.172 1.00 88.69 73 GLN A C 1
ATOM 574 O O . GLN A 1 73 ? 4.894 3.527 12.511 1.00 88.69 73 GLN A O 1
ATOM 579 N N . ASN A 1 74 ? 3.525 1.736 12.626 1.00 91.00 74 ASN A N 1
ATOM 580 C CA . ASN A 1 74 ? 3.466 1.397 11.200 1.00 91.00 74 ASN A CA 1
ATOM 581 C C . ASN A 1 74 ? 2.185 1.906 10.520 1.00 91.00 74 ASN A C 1
ATOM 583 O O . ASN A 1 74 ? 1.943 1.624 9.346 1.00 91.00 74 ASN A O 1
ATOM 587 N N . LEU A 1 75 ? 1.335 2.643 11.244 1.00 94.50 75 LEU A N 1
ATOM 588 C CA . LEU A 1 75 ? 0.188 3.314 10.641 1.00 94.50 75 LEU A CA 1
ATOM 589 C C . LEU A 1 75 ? 0.663 4.264 9.542 1.00 94.50 75 LEU A C 1
ATOM 591 O O . LEU A 1 75 ? 1.588 5.053 9.744 1.00 94.50 75 LEU A O 1
ATOM 595 N N . VAL A 1 76 ? -0.020 4.226 8.399 1.00 95.00 76 VAL A N 1
AT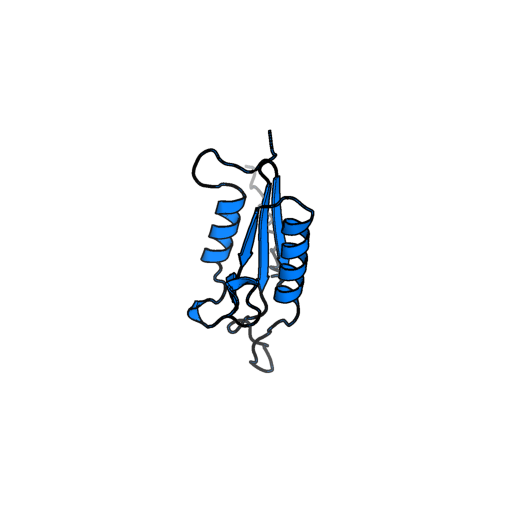OM 596 C CA . VAL A 1 76 ? 0.278 5.120 7.280 1.00 95.00 76 VAL A CA 1
ATOM 597 C C . VAL A 1 76 ? 0.028 6.564 7.706 1.00 95.00 76 VAL A C 1
ATOM 599 O O . VAL A 1 76 ? -1.095 6.956 8.028 1.00 95.00 76 VAL A O 1
ATOM 602 N N . LYS A 1 77 ? 1.100 7.358 7.716 1.00 93.25 77 LYS A N 1
ATOM 603 C CA . LYS A 1 77 ? 1.065 8.801 7.970 1.00 93.25 77 LYS A CA 1
ATOM 604 C C . LYS A 1 77 ? 0.996 9.551 6.645 1.00 93.25 77 LYS A C 1
ATOM 606 O O . LYS A 1 77 ? 1.521 9.070 5.645 1.00 93.25 77 LYS A O 1
ATOM 611 N N . ALA A 1 78 ? 0.415 10.752 6.662 1.00 92.56 78 ALA A N 1
ATOM 612 C CA . ALA A 1 78 ? 0.338 11.611 5.479 1.00 92.56 78 ALA A CA 1
ATOM 613 C C . ALA A 1 78 ? 1.721 11.847 4.852 1.00 92.56 78 ALA A C 1
ATOM 615 O O . ALA A 1 78 ? 1.876 11.658 3.655 1.00 92.56 78 ALA A O 1
ATOM 616 N N . THR A 1 79 ? 2.735 12.128 5.674 1.00 94.69 79 THR A N 1
ATOM 617 C CA . THR A 1 79 ? 4.115 12.343 5.215 1.00 94.69 79 THR A CA 1
ATOM 618 C C . THR A 1 79 ? 4.732 11.112 4.552 1.00 94.69 79 THR A C 1
ATOM 620 O O . THR A 1 79 ? 5.452 11.246 3.573 1.00 94.69 79 THR A O 1
ATOM 623 N N . ALA A 1 80 ? 4.444 9.907 5.054 1.00 94.56 80 ALA A N 1
ATOM 624 C CA . ALA A 1 80 ? 4.951 8.668 4.464 1.00 94.56 80 ALA A CA 1
ATOM 625 C C . ALA A 1 80 ? 4.258 8.347 3.132 1.00 94.56 80 ALA A C 1
ATOM 627 O O . ALA A 1 80 ? 4.906 7.894 2.195 1.00 94.56 80 ALA A O 1
ATOM 628 N N . LEU A 1 81 ? 2.948 8.601 3.044 1.00 95.81 81 LEU A N 1
ATOM 629 C CA . LEU A 1 81 ? 2.195 8.445 1.801 1.00 95.81 81 LEU A CA 1
ATOM 630 C C . LEU A 1 81 ? 2.649 9.458 0.742 1.00 95.81 81 LEU A C 1
ATOM 632 O O . LEU A 1 81 ? 2.865 9.080 -0.402 1.00 95.81 81 LEU A O 1
ATOM 636 N N . GLU A 1 82 ? 2.816 10.723 1.128 1.00 96.75 82 GLU A N 1
ATOM 637 C CA . GLU A 1 82 ? 3.325 11.784 0.256 1.00 96.75 82 GLU A CA 1
ATOM 638 C C . GLU A 1 82 ? 4.722 11.448 -0.269 1.00 96.75 82 GLU A C 1
ATOM 640 O O . GLU A 1 82 ? 4.936 11.501 -1.476 1.00 96.75 82 GLU A O 1
ATOM 645 N N . ALA A 1 83 ? 5.632 11.018 0.611 1.00 95.94 83 ALA A N 1
ATOM 646 C CA . ALA A 1 83 ? 6.971 10.588 0.220 1.00 95.94 83 ALA A CA 1
ATOM 647 C C . ALA A 1 83 ? 6.931 9.410 -0.764 1.00 95.94 83 ALA A C 1
ATOM 649 O O . ALA A 1 83 ? 7.561 9.480 -1.809 1.00 95.94 83 ALA A O 1
ATOM 650 N N . ALA A 1 84 ? 6.133 8.371 -0.496 1.00 96.19 84 ALA A N 1
ATOM 651 C CA . ALA A 1 84 ? 6.033 7.217 -1.391 1.00 96.19 84 ALA A CA 1
ATOM 652 C C . ALA A 1 84 ? 5.468 7.581 -2.778 1.00 96.19 84 ALA A C 1
ATOM 654 O O . ALA A 1 84 ? 5.904 7.040 -3.792 1.00 96.19 84 ALA A O 1
ATOM 655 N N . ILE A 1 85 ? 4.500 8.502 -2.836 1.00 96.75 85 ILE A N 1
ATOM 656 C CA . ILE A 1 85 ? 3.961 9.017 -4.102 1.00 96.75 85 ILE A CA 1
ATOM 657 C C . ILE A 1 85 ? 5.023 9.852 -4.830 1.00 96.75 85 ILE A C 1
ATOM 659 O O . ILE A 1 85 ? 5.183 9.708 -6.042 1.00 96.75 85 ILE A O 1
ATOM 663 N N . ALA A 1 86 ? 5.753 10.706 -4.109 1.00 95.31 86 ALA A N 1
ATOM 664 C CA . ALA A 1 86 ? 6.837 11.500 -4.675 1.00 95.31 86 ALA A CA 1
ATOM 665 C C . ALA A 1 86 ? 7.954 10.609 -5.233 1.00 95.31 86 ALA A C 1
ATOM 667 O O . ALA A 1 86 ? 8.371 10.827 -6.364 1.00 95.31 86 ALA A O 1
ATOM 668 N N . ASP A 1 87 ? 8.362 9.571 -4.503 1.00 94.56 87 ASP A N 1
ATOM 669 C CA . ASP A 1 87 ? 9.377 8.613 -4.946 1.00 94.56 87 ASP A CA 1
ATOM 670 C C . ASP A 1 87 ? 8.943 7.858 -6.211 1.00 94.56 87 ASP A C 1
ATOM 672 O O . ASP A 1 87 ? 9.770 7.609 -7.082 1.00 94.56 87 ASP A O 1
ATOM 676 N N . LEU A 1 88 ? 7.650 7.536 -6.357 1.00 95.69 88 LEU A N 1
ATOM 677 C CA . LEU A 1 88 ? 7.127 6.871 -7.555 1.00 95.69 88 LEU A CA 1
ATOM 678 C C . LEU A 1 88 ? 7.180 7.773 -8.802 1.00 95.69 88 LEU A C 1
ATOM 680 O O . LEU A 1 88 ? 7.560 7.322 -9.882 1.00 95.69 88 LEU A O 1
ATOM 684 N N . PHE A 1 89 ? 6.735 9.027 -8.684 1.00 94.94 89 PHE A N 1
ATOM 685 C CA . PHE A 1 89 ? 6.560 9.917 -9.843 1.00 94.94 89 PHE A CA 1
ATOM 686 C C . PHE A 1 89 ? 7.753 10.839 -10.107 1.00 94.94 89 PHE A C 1
ATOM 688 O O . PHE A 1 89 ? 7.905 11.346 -11.216 1.00 94.94 89 PHE A O 1
ATOM 695 N N . ASN A 1 90 ? 8.581 11.075 -9.097 1.00 92.31 90 ASN A N 1
ATOM 696 C CA . ASN A 1 90 ? 9.759 11.928 -9.150 1.00 92.31 90 ASN A CA 1
ATOM 697 C C . ASN A 1 90 ? 10.896 11.325 -8.299 1.00 92.31 90 ASN A C 1
ATOM 699 O O . ASN A 1 90 ? 11.331 11.947 -7.322 1.00 92.31 90 ASN A O 1
ATOM 703 N N . PRO A 1 91 ? 11.364 10.107 -8.636 1.00 89.62 91 PRO A N 1
ATOM 704 C CA . PRO A 1 91 ? 12.424 9.451 -7.888 1.00 89.62 91 PRO A CA 1
ATOM 705 C C . PRO A 1 91 ? 13.703 10.299 -7.904 1.00 89.62 91 PRO A C 1
ATOM 707 O O . PRO A 1 91 ? 14.027 10.913 -8.925 1.00 89.62 91 PRO A O 1
ATOM 710 N N . PRO A 1 92 ? 14.481 10.315 -6.810 1.00 82.56 92 PRO A N 1
ATOM 711 C CA . PRO A 1 92 ? 15.754 11.021 -6.787 1.00 82.56 92 PRO A CA 1
ATOM 712 C C . PRO A 1 92 ? 16.704 10.479 -7.873 1.00 82.56 92 PRO A C 1
ATOM 714 O O . PRO A 1 92 ? 17.026 9.292 -7.902 1.00 82.56 92 PRO A O 1
ATOM 717 N N . GLY A 1 93 ? 17.177 11.364 -8.758 1.00 81.06 93 GLY A N 1
ATOM 718 C CA . GLY A 1 93 ? 18.060 11.028 -9.883 1.00 81.06 93 GLY A CA 1
ATOM 719 C C . GLY A 1 93 ? 17.348 11.048 -11.241 1.00 81.06 93 GLY A C 1
ATOM 720 O O . GLY A 1 93 ? 16.400 11.798 -11.440 1.00 81.06 93 GLY A O 1
ATOM 721 N N . SER A 1 94 ? 17.840 10.257 -12.203 1.00 67.25 94 SER A N 1
ATOM 722 C CA . SER A 1 94 ? 17.331 10.194 -13.588 1.00 67.25 94 SER A CA 1
ATOM 723 C C . SER A 1 94 ? 16.591 8.891 -13.927 1.00 67.25 94 SER A C 1
ATOM 725 O O . SER A 1 94 ? 16.361 8.599 -15.096 1.00 67.25 94 SER A O 1
ATOM 727 N N . SER A 1 95 ? 16.212 8.100 -12.918 1.00 81.12 95 SER A N 1
ATOM 728 C CA . SER A 1 95 ? 15.543 6.799 -13.084 1.00 81.12 95 SER A CA 1
ATOM 729 C C . SER A 1 95 ? 14.016 6.913 -12.993 1.00 81.12 95 SER A C 1
ATOM 731 O O . SER A 1 95 ? 13.366 6.121 -12.308 1.00 81.12 95 SER A O 1
ATOM 733 N N . VAL A 1 96 ? 13.434 7.908 -13.663 1.00 88.38 96 VAL A N 1
ATOM 734 C CA . VAL A 1 96 ? 11.974 8.022 -13.770 1.00 88.38 96 VAL A CA 1
ATOM 735 C C . VAL A 1 96 ? 11.451 6.788 -14.519 1.00 88.38 96 VAL A C 1
ATOM 737 O O . VAL A 1 96 ? 12.009 6.446 -15.564 1.00 88.38 96 VAL A O 1
ATOM 740 N N . PRO A 1 97 ? 10.442 6.072 -13.998 1.00 92.12 97 PRO A N 1
ATOM 741 C CA . PRO A 1 97 ? 9.881 4.922 -14.694 1.00 92.12 97 PRO A CA 1
ATOM 742 C C . PRO A 1 97 ? 9.188 5.342 -15.994 1.00 92.12 97 PRO A C 1
ATOM 744 O O . PRO A 1 97 ? 8.496 6.359 -16.041 1.00 92.12 97 PRO A O 1
ATOM 747 N N . ASP A 1 98 ? 9.313 4.511 -17.030 1.00 93.81 98 ASP A N 1
ATOM 748 C CA . ASP A 1 98 ? 8.574 4.662 -18.291 1.00 93.81 98 ASP A CA 1
ATOM 749 C C . ASP A 1 98 ? 7.059 4.583 -18.047 1.00 93.81 98 ASP A C 1
ATOM 751 O O . ASP A 1 98 ? 6.248 5.181 -18.753 1.00 93.81 98 ASP A O 1
ATOM 755 N N . THR A 1 99 ? 6.655 3.813 -17.033 1.00 95.31 99 THR A N 1
ATOM 756 C CA . THR A 1 99 ? 5.274 3.750 -16.553 1.00 95.31 99 THR A CA 1
ATOM 757 C C . THR A 1 99 ? 5.251 3.695 -15.032 1.00 95.31 99 THR A C 1
ATOM 759 O O . THR A 1 99 ? 5.732 2.733 -14.434 1.00 95.31 99 THR A O 1
ATOM 762 N N . ALA A 1 100 ? 4.630 4.701 -14.420 1.00 96.50 100 ALA A N 1
ATOM 763 C CA . ALA A 1 100 ? 4.301 4.730 -13.001 1.00 96.50 100 ALA A CA 1
ATOM 764 C C . ALA A 1 100 ? 2.808 4.445 -12.795 1.00 96.50 100 ALA A C 1
ATOM 766 O O . ALA A 1 100 ? 1.959 5.080 -13.425 1.00 96.50 100 ALA A O 1
ATOM 767 N N . LEU A 1 101 ? 2.475 3.525 -11.888 1.00 98.06 101 LEU A N 1
ATOM 768 C CA . LEU A 1 101 ? 1.093 3.224 -11.508 1.00 98.06 101 LEU A CA 1
ATOM 769 C C . LEU A 1 101 ? 0.880 3.440 -10.010 1.00 98.06 101 LEU A C 1
ATOM 771 O O . LEU A 1 101 ? 1.523 2.808 -9.180 1.00 98.0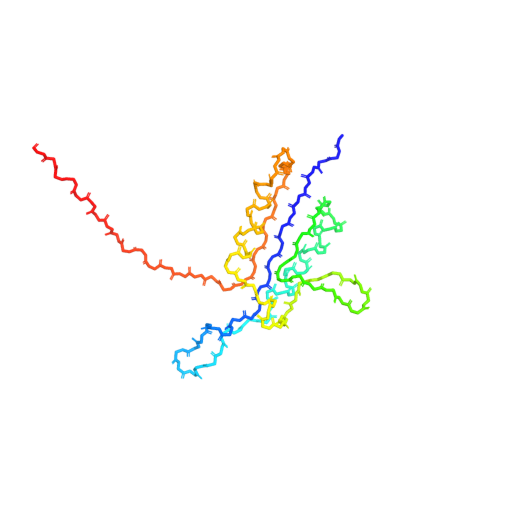6 101 LEU A O 1
ATOM 775 N N . LEU A 1 102 ? -0.082 4.288 -9.654 1.00 98.31 102 LEU A N 1
ATOM 776 C CA . LEU A 1 102 ? -0.561 4.424 -8.280 1.00 98.31 102 LEU A CA 1
ATOM 777 C C . LEU A 1 102 ? -1.940 3.775 -8.156 1.00 98.31 102 LEU A C 1
ATOM 779 O O . LEU A 1 102 ? -2.899 4.227 -8.781 1.00 98.31 102 LEU A O 1
ATOM 783 N N . PHE A 1 103 ? -2.052 2.753 -7.312 1.00 98.31 103 PHE A N 1
ATOM 784 C CA . PHE A 1 103 ? -3.331 2.202 -6.877 1.00 98.31 103 PHE A CA 1
ATOM 785 C C . PHE A 1 103 ? -3.583 2.600 -5.424 1.00 98.31 103 PHE A C 1
ATOM 787 O O . PHE A 1 103 ? -2.748 2.354 -4.554 1.00 98.31 103 PHE A O 1
ATOM 794 N N . PHE A 1 104 ? -4.746 3.185 -5.147 1.00 97.81 104 PHE A N 1
ATOM 795 C CA . PHE A 1 104 ? -5.129 3.596 -3.802 1.00 97.81 104 PHE A CA 1
ATOM 796 C C . PHE A 1 104 ? -6.517 3.070 -3.443 1.00 97.81 104 PHE A C 1
ATOM 798 O O . PHE A 1 104 ? -7.510 3.407 -4.088 1.00 97.81 104 PHE A O 1
ATOM 805 N N . ALA A 1 105 ? -6.585 2.313 -2.352 1.00 97.75 105 ALA A N 1
ATOM 806 C CA . ALA A 1 105 ? -7.811 1.908 -1.691 1.00 97.75 105 ALA A CA 1
ATOM 807 C C . ALA A 1 105 ? -7.809 2.429 -0.244 1.00 97.75 105 ALA A C 1
ATOM 809 O O . ALA A 1 105 ? -6.901 2.169 0.551 1.00 97.75 105 ALA A O 1
ATOM 810 N N . GLY A 1 106 ? -8.851 3.173 0.122 1.00 95.31 106 GLY A N 1
ATOM 811 C CA . GLY A 1 106 ? -8.974 3.775 1.445 1.00 95.31 106 GLY A CA 1
ATOM 812 C C . GLY A 1 106 ? -10.128 4.771 1.533 1.00 95.31 106 GLY A C 1
ATOM 813 O O . GLY A 1 106 ? -10.947 4.901 0.625 1.00 95.31 106 GLY A O 1
ATOM 814 N N . ARG A 1 107 ? -10.207 5.496 2.651 1.00 91.75 107 ARG A N 1
ATOM 815 C CA . ARG A 1 107 ? -11.151 6.604 2.844 1.00 91.75 107 ARG A CA 1
ATOM 816 C C . ARG A 1 107 ? -10.754 7.799 1.972 1.00 91.75 107 ARG A C 1
ATOM 818 O O . ARG A 1 107 ? -9.672 8.350 2.146 1.00 91.75 107 ARG A O 1
ATOM 825 N N . GLY A 1 108 ? -11.670 8.241 1.115 1.00 83.88 108 GLY A N 1
ATOM 826 C CA . GLY A 1 108 ? -11.600 9.560 0.488 1.00 83.88 108 GLY A CA 1
ATOM 827 C C . GLY A 1 108 ? -11.971 10.673 1.472 1.00 83.88 108 GLY A C 1
ATOM 828 O O . GLY A 1 108 ? -12.749 10.459 2.407 1.00 83.88 108 GLY A O 1
ATOM 829 N N . PHE A 1 109 ? -11.422 11.866 1.253 1.00 78.38 109 PHE A N 1
ATOM 830 C CA . PHE A 1 109 ? -11.769 13.072 1.998 1.00 78.38 109 PHE A CA 1
ATOM 831 C C . PHE A 1 109 ? -12.469 14.064 1.069 1.00 78.38 109 PHE A C 1
ATOM 833 O O . PHE A 1 109 ? -11.887 14.514 0.086 1.00 78.38 109 PHE A O 1
ATOM 840 N N . ASN A 1 110 ? -13.713 14.415 1.393 1.00 72.19 110 ASN A N 1
ATOM 841 C CA . ASN A 1 110 ? -14.456 15.444 0.674 1.00 72.19 110 ASN A CA 1
ATOM 842 C C . ASN A 1 110 ? -14.301 16.772 1.413 1.00 72.19 110 ASN A C 1
ATOM 844 O O . ASN A 1 110 ? -14.877 16.959 2.485 1.00 72.19 110 ASN A O 1
ATOM 848 N N . GLN A 1 111 ? -13.544 17.697 0.828 1.00 74.06 111 GLN A N 1
ATOM 849 C CA . GLN A 1 111 ? -13.476 19.073 1.303 1.00 74.06 111 GLN A CA 1
ATOM 850 C C . GLN A 1 111 ? -14.437 19.935 0.485 1.00 74.06 111 GLN A C 1
ATOM 852 O O . GLN A 1 111 ? -14.295 20.045 -0.732 1.00 74.06 111 GLN A O 1
ATOM 857 N N . PHE A 1 112 ? -15.394 20.583 1.148 1.00 73.94 112 PHE A N 1
ATOM 858 C CA . PHE A 1 112 ? -16.157 21.650 0.512 1.00 73.94 112 PHE A CA 1
ATOM 859 C C . PHE A 1 112 ? -15.226 22.848 0.304 1.00 73.94 112 PHE A C 1
ATOM 861 O O . PHE A 1 112 ? -14.731 23.423 1.274 1.00 73.94 112 PHE A O 1
ATOM 868 N N . LYS A 1 113 ? -14.963 23.208 -0.954 1.00 75.00 113 LYS A N 1
ATOM 869 C CA . LYS A 1 113 ? -14.276 24.458 -1.284 1.00 75.00 113 LYS A CA 1
ATOM 870 C C . LYS A 1 113 ? -15.335 25.536 -1.532 1.00 75.00 113 LYS A C 1
ATOM 872 O O . LYS A 1 113 ? -16.043 25.434 -2.534 1.00 75.00 113 LYS A O 1
ATOM 877 N N . PRO A 1 114 ? -15.480 26.541 -0.648 1.00 71.25 114 PRO A N 1
ATOM 878 C CA . PRO A 1 114 ? -16.362 27.663 -0.927 1.00 71.25 114 PRO A CA 1
ATOM 879 C C . PRO A 1 114 ? -15.849 28.413 -2.159 1.00 71.25 114 PRO A C 1
ATOM 881 O O . PRO A 1 114 ? -14.645 28.599 -2.341 1.00 71.25 114 PRO A O 1
ATOM 884 N N . PHE A 1 115 ? -16.773 28.818 -3.024 1.00 71.19 115 PHE A N 1
ATOM 885 C CA . PHE A 1 115 ? -16.463 29.603 -4.210 1.00 71.19 115 PHE A CA 1
ATOM 886 C C . PHE A 1 115 ? -16.035 31.014 -3.783 1.00 71.19 115 PHE A C 1
ATOM 888 O O . PHE A 1 115 ? -16.880 31.847 -3.457 1.00 71.19 115 PHE A O 1
ATOM 895 N N . SER A 1 116 ? -14.730 31.288 -3.763 1.00 67.25 116 SER A N 1
ATOM 896 C CA . SER A 1 116 ? -14.226 32.654 -3.607 1.00 67.25 116 SER A CA 1
ATOM 897 C C . SER A 1 116 ? -14.309 33.367 -4.951 1.00 67.25 116 SER A C 1
ATOM 899 O O . SER A 1 116 ? -13.507 33.125 -5.850 1.00 67.25 116 SER A O 1
ATOM 901 N N . ARG A 1 117 ? -15.296 34.254 -5.089 1.00 55.88 117 ARG A N 1
ATOM 902 C CA . ARG A 1 117 ? -15.353 35.230 -6.178 1.00 55.88 117 ARG A CA 1
ATOM 903 C C . ARG A 1 117 ? -14.366 36.344 -5.831 1.00 55.88 117 ARG A C 1
ATOM 905 O O . ARG A 1 117 ? -14.701 37.246 -5.070 1.00 55.88 117 ARG A O 1
ATOM 912 N N . THR A 1 118 ? -13.146 36.275 -6.350 1.00 57.25 118 THR A N 1
ATOM 913 C CA . THR A 1 118 ? -12.277 37.454 -6.400 1.00 57.25 118 THR A CA 1
ATOM 914 C C . THR A 1 118 ? -12.875 38.367 -7.462 1.00 57.25 118 THR A C 1
ATOM 916 O O . THR A 1 118 ? -12.646 38.181 -8.654 1.00 57.25 118 THR A O 1
ATOM 919 N N . VAL A 1 119 ? -13.750 39.284 -7.052 1.00 55.19 119 VAL A N 1
ATOM 920 C CA . VAL A 1 119 ? -14.129 40.404 -7.913 1.00 55.19 119 VAL A CA 1
ATOM 921 C C . VAL A 1 119 ? -12.910 41.315 -7.921 1.00 55.19 119 VAL A C 1
ATOM 923 O O . VAL A 1 119 ? -12.597 41.927 -6.902 1.00 55.19 119 VAL A O 1
ATOM 926 N N . GLY A 1 120 ? -12.175 41.312 -9.033 1.00 52.12 120 GLY A N 1
ATOM 927 C CA . GLY A 1 120 ? -11.208 42.361 -9.314 1.00 52.12 120 GLY A CA 1
ATOM 928 C C . GLY A 1 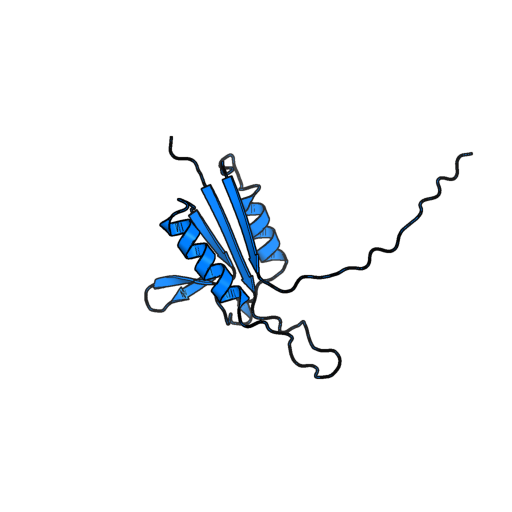120 ? -11.949 43.691 -9.281 1.00 52.12 120 GLY A C 1
ATOM 929 O O . GLY A 1 120 ? -12.952 43.860 -9.973 1.00 52.12 120 GLY A O 1
ATOM 930 N N . ALA A 1 121 ? -11.509 44.581 -8.400 1.00 55.28 121 ALA A N 1
ATOM 931 C CA . ALA A 1 121 ? -11.764 45.996 -8.561 1.00 55.28 121 ALA A CA 1
ATOM 932 C C . ALA A 1 121 ? -10.883 46.435 -9.733 1.00 55.28 121 ALA A C 1
ATOM 934 O O . ALA A 1 121 ? -9.670 46.535 -9.569 1.00 55.28 121 ALA A O 1
ATOM 935 N N . ASP A 1 122 ? -11.483 46.569 -10.912 1.00 56.44 122 ASP A N 1
ATOM 936 C CA . ASP A 1 122 ? -10.887 47.356 -11.985 1.00 56.44 122 ASP A CA 1
ATOM 937 C C . ASP A 1 122 ? -11.249 48.825 -11.714 1.00 56.44 122 ASP A C 1
ATOM 939 O O . ASP A 1 122 ? -12.426 49.147 -11.509 1.00 56.44 122 ASP A O 1
ATOM 943 N N . ASP A 1 123 ? -10.197 49.644 -11.626 1.00 48.44 123 ASP A N 1
ATOM 944 C CA . ASP A 1 123 ? -10.188 51.108 -11.489 1.00 48.44 123 ASP A CA 1
ATOM 945 C C . ASP A 1 123 ? -10.866 51.833 -12.668 1.00 48.44 123 ASP A C 1
ATOM 947 O O . ASP A 1 123 ? -10.751 51.357 -13.825 1.00 48.44 123 ASP A O 1
#

Foldseek 3Di:
DDFAAEEEFEFFFDDCPCADPPPRGTPGHQPRQVVSFVVQCCCVPPVVYDYHYPLWDADPVRDIGHDNDDDPVSHDDPVNVVVVVCCQQPNPDDCHGPYYYYHDDDDDDDDDDPDDDPPDPDD

pLDDT: mean 89.73, std 11.8, range [48.44, 98.5]